Protein AF-A0A2G1WHQ2-F1 (afdb_monomer_lite)

InterPro domains:
  IPR000914 Solute-binding protein family 5 domain [PF00496] (2-91)

Secondary structure (DSSP, 8-state):
-----TTSTTTTSHHHHHHHHHT--HHHHHHHTSTT-S---SSTTTTSGGGS-GGG--TT-SS-SSS--SEETTEE-HHHHHHHHHHTT-EE-TTS-EEPPP-

Sequence (103 aa):
HVGYNTRRAPLSNPRFRAVLASLIDKRTLVDTAFSGYAEAAASPLAASPEWVPSDLQWEGRETDPLHPFVGASGGFDPETARDRLLEAGYRFDEEGRLLAPGT

Foldseek 3Di:
DDDFPLVDPPSVQVLVVLLVLQQDQQVCCCCPVVVVVDDRAQDPCLVPCVPPPPQQHPVVDRAGSSRGHCDPDPDHDVVVSVVSCVVSVWDADPVRHTDIPDD

pLDDT: mean 92.36, std 6.67, range [51.47, 97.56]

Structure (mmCIF, N/CA/C/O backbone):
data_AF-A0A2G1WHQ2-F1
#
_entry.id   AF-A0A2G1WHQ2-F1
#
loop_
_atom_site.group_PDB
_atom_site.id
_atom_site.type_symbol
_atom_site.label_atom_id
_atom_site.label_alt_id
_atom_site.label_comp_id
_atom_site.label_asym_id
_atom_site.label_entity_id
_atom_site.label_seq_id
_atom_site.pdbx_PDB_ins_code
_atom_site.Cartn_x
_atom_site.Cartn_y
_atom_site.Cartn_z
_atom_site.occupancy
_atom_site.B_iso_or_equiv
_atom_site.auth_seq_id
_atom_site.auth_comp_id
_atom_site.auth_asym_id
_atom_site.auth_atom_id
_atom_site.pdbx_PDB_model_num
ATOM 1 N N . HIS A 1 1 ? 8.679 -7.545 -1.048 1.00 83.12 1 HIS A N 1
ATOM 2 C CA . HIS A 1 1 ? 7.453 -7.767 -0.244 1.00 83.12 1 HIS A CA 1
ATOM 3 C C . HIS A 1 1 ? 7.736 -7.526 1.224 1.00 83.12 1 HIS A C 1
ATOM 5 O O . HIS A 1 1 ? 8.853 -7.789 1.651 1.00 83.12 1 HIS A O 1
ATOM 11 N N . VAL A 1 2 ? 6.750 -7.039 1.982 1.00 91.12 2 VAL A N 1
ATOM 12 C CA . VAL A 1 2 ? 6.871 -6.837 3.435 1.00 91.12 2 VAL A CA 1
ATOM 13 C C . VAL A 1 2 ? 6.183 -7.989 4.163 1.00 91.12 2 VAL A C 1
ATOM 15 O O . VAL A 1 2 ? 5.013 -8.276 3.918 1.00 91.12 2 VAL A O 1
ATOM 18 N N . GLY A 1 3 ? 6.914 -8.659 5.052 1.00 93.94 3 GLY A N 1
ATOM 19 C CA . GLY A 1 3 ? 6.352 -9.666 5.947 1.00 93.94 3 GLY A CA 1
ATOM 20 C C . GLY A 1 3 ? 5.722 -9.006 7.172 1.00 93.94 3 GLY A C 1
ATOM 21 O O . GLY A 1 3 ? 6.389 -8.260 7.884 1.00 93.94 3 GLY A O 1
ATOM 22 N N . TYR A 1 4 ? 4.450 -9.297 7.443 1.00 95.06 4 TYR A N 1
ATOM 23 C CA . TYR A 1 4 ? 3.738 -8.777 8.612 1.00 95.06 4 TYR A CA 1
ATOM 24 C C . TYR A 1 4 ? 3.540 -9.869 9.666 1.00 95.06 4 TYR A C 1
ATOM 26 O O . TYR A 1 4 ? 3.166 -10.996 9.340 1.00 95.06 4 TYR A O 1
ATOM 34 N N . ASN A 1 5 ? 3.711 -9.533 10.948 1.00 95.25 5 ASN A N 1
ATOM 35 C CA . ASN A 1 5 ? 3.345 -10.437 12.037 1.00 95.25 5 ASN A CA 1
ATOM 36 C C . ASN A 1 5 ? 1.824 -10.421 12.254 1.00 95.25 5 ASN A C 1
ATOM 38 O O . ASN A 1 5 ? 1.298 -9.624 13.027 1.00 95.25 5 ASN A O 1
ATOM 42 N N . THR A 1 6 ? 1.119 -11.336 11.594 1.00 95.94 6 THR A N 1
ATOM 43 C CA . THR A 1 6 ? -0.349 -11.444 11.627 1.00 95.94 6 THR A CA 1
ATOM 44 C C . THR A 1 6 ? -0.915 -11.915 12.970 1.00 95.94 6 THR A C 1
ATOM 46 O O . THR A 1 6 ? -2.129 -11.907 13.150 1.00 95.94 6 THR A O 1
ATOM 49 N N . ARG A 1 7 ? -0.065 -12.293 13.937 1.00 94.38 7 ARG A N 1
ATOM 50 C CA . ARG A 1 7 ? -0.483 -12.699 15.292 1.00 94.38 7 ARG A CA 1
ATOM 51 C C . ARG A 1 7 ? -0.701 -11.520 16.241 1.00 94.38 7 ARG A C 1
ATOM 53 O O . ARG A 1 7 ? -1.107 -11.739 17.377 1.00 94.38 7 ARG A O 1
ATOM 60 N N . ARG A 1 8 ? -0.391 -10.291 15.820 1.00 92.00 8 ARG A N 1
ATOM 61 C CA . ARG A 1 8 ? -0.483 -9.088 16.658 1.00 92.00 8 ARG A CA 1
ATOM 62 C C . ARG A 1 8 ? -1.380 -8.045 16.013 1.00 92.00 8 ARG A C 1
ATOM 64 O O . ARG A 1 8 ? -1.245 -7.769 14.824 1.00 92.00 8 ARG A O 1
ATOM 71 N N . ALA A 1 9 ? -2.272 -7.447 16.798 1.00 91.94 9 ALA A N 1
ATOM 72 C CA . ALA A 1 9 ? -2.965 -6.240 16.371 1.00 91.94 9 ALA A CA 1
ATOM 73 C C . ALA A 1 9 ? -1.952 -5.083 16.208 1.00 91.94 9 ALA A C 1
ATOM 75 O O . ALA A 1 9 ? -0.918 -5.084 16.879 1.00 91.94 9 ALA A O 1
ATOM 76 N N . PRO A 1 10 ? -2.197 -4.126 15.294 1.00 93.31 10 PRO A N 1
ATOM 77 C CA . PRO A 1 10 ? -3.268 -4.107 14.289 1.00 93.31 10 PRO A CA 1
ATOM 78 C C . PRO A 1 10 ? -2.977 -4.9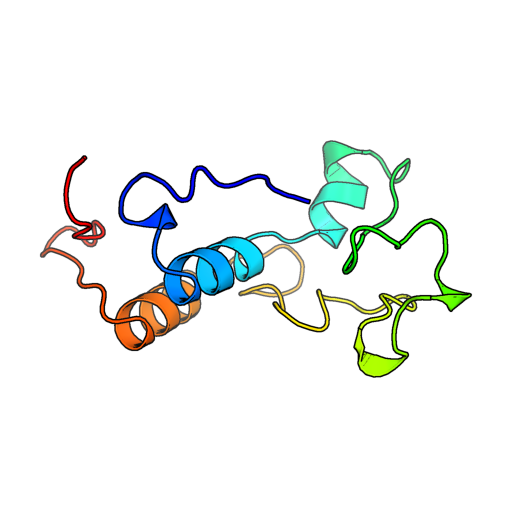59 13.036 1.00 93.31 10 PRO A C 1
ATOM 80 O O . PRO A 1 10 ? -3.838 -5.089 12.169 1.00 93.31 10 PRO A O 1
ATOM 83 N N . LEU A 1 11 ? -1.793 -5.571 12.933 1.00 94.81 11 LEU A N 1
ATOM 84 C CA . LEU A 1 11 ? -1.344 -6.321 11.752 1.00 94.81 11 LEU A CA 1
ATOM 85 C C . LEU A 1 11 ? -2.118 -7.623 11.490 1.00 94.81 11 LEU A C 1
ATOM 87 O O . LEU A 1 11 ? -2.029 -8.165 10.389 1.00 94.81 11 LEU A O 1
ATOM 91 N N . SER A 1 12 ? -2.896 -8.129 12.447 1.00 94.00 12 SER A N 1
ATOM 92 C CA . SER A 1 12 ? -3.830 -9.241 12.232 1.00 94.00 12 SER A CA 1
ATOM 93 C C . SER A 1 12 ? -4.936 -8.892 11.227 1.00 94.00 12 SER A C 1
ATOM 95 O O . SER A 1 12 ? -5.352 -9.757 10.453 1.00 94.00 12 SER A O 1
ATOM 97 N N . ASN A 1 13 ? -5.347 -7.621 11.144 1.00 94.94 13 ASN A N 1
ATOM 98 C CA . ASN A 1 13 ? -6.385 -7.161 10.225 1.00 94.94 13 ASN A CA 1
ATOM 99 C C . ASN A 1 13 ? -5.836 -6.998 8.788 1.00 94.94 13 ASN A C 1
ATOM 101 O O . ASN A 1 13 ? -4.957 -6.161 8.562 1.00 94.94 13 ASN A O 1
ATOM 105 N N . PRO A 1 14 ? -6.351 -7.739 7.786 1.00 96.06 14 PRO A N 1
ATOM 106 C CA . PRO A 1 14 ? -5.902 -7.603 6.400 1.00 96.06 14 PRO A CA 1
ATOM 107 C C . PRO A 1 14 ? -6.162 -6.217 5.801 1.00 96.06 14 PRO A C 1
ATOM 109 O O . PRO A 1 14 ? -5.348 -5.767 5.000 1.00 96.06 14 PRO A O 1
ATOM 112 N N . ARG A 1 15 ? -7.228 -5.509 6.207 1.00 96.06 15 ARG A N 1
ATOM 113 C CA . ARG A 1 15 ? -7.511 -4.151 5.710 1.00 96.06 15 ARG A CA 1
ATOM 114 C C . ARG A 1 15 ? -6.433 -3.166 6.145 1.00 96.06 15 ARG A C 1
ATOM 116 O O . ARG A 1 15 ? -5.956 -2.391 5.330 1.00 96.06 15 ARG A O 1
ATOM 123 N N . PHE A 1 16 ? -5.972 -3.269 7.390 1.00 96.44 16 PHE A N 1
ATOM 124 C CA . PHE A 1 16 ? -4.861 -2.454 7.881 1.00 96.44 16 PHE A CA 1
ATOM 125 C C . PHE A 1 16 ? -3.571 -2.715 7.101 1.00 96.44 16 PHE A C 1
ATOM 127 O O . PHE A 1 16 ? -2.893 -1.781 6.681 1.00 96.44 16 PHE A O 1
ATOM 134 N N . ARG A 1 17 ? -3.255 -3.992 6.846 1.00 96.50 17 ARG A N 1
ATOM 135 C CA . ARG A 1 17 ? -2.080 -4.356 6.041 1.00 96.50 17 ARG A CA 1
ATOM 136 C C . ARG A 1 17 ? -2.185 -3.864 4.598 1.00 96.50 17 ARG A C 1
ATOM 138 O O . ARG A 1 17 ? -1.169 -3.458 4.052 1.00 96.50 17 ARG A O 1
ATOM 145 N N . ALA A 1 18 ? -3.379 -3.869 4.004 1.00 96.38 18 ALA A N 1
ATOM 146 C CA . ALA A 1 18 ? -3.601 -3.315 2.670 1.00 96.38 18 ALA A CA 1
ATOM 147 C C . ALA A 1 18 ? -3.317 -1.806 2.634 1.00 96.38 18 ALA A C 1
ATOM 149 O O . ALA A 1 18 ? -2.647 -1.337 1.715 1.00 96.38 18 ALA A O 1
ATOM 150 N N . VAL A 1 19 ? -3.733 -1.059 3.668 1.00 97.12 19 VAL A N 1
ATOM 151 C CA . VAL A 1 19 ? -3.366 0.359 3.777 1.00 97.12 19 VAL A CA 1
ATOM 152 C C . VAL A 1 19 ? -1.853 0.513 3.893 1.00 97.12 19 VAL A C 1
ATOM 154 O O . VAL A 1 19 ? -1.279 1.236 3.088 1.00 97.12 19 VAL A O 1
ATOM 157 N N . LEU A 1 20 ? -1.186 -0.224 4.791 1.00 96.06 20 LEU A N 1
ATOM 158 C CA . LEU A 1 20 ? 0.279 -0.177 4.919 1.00 96.06 20 LEU A CA 1
ATOM 159 C C . LEU A 1 20 ? 1.009 -0.511 3.615 1.00 96.06 20 LEU A C 1
ATOM 161 O O . LEU A 1 20 ? 1.994 0.144 3.289 1.00 96.06 20 LEU A O 1
ATOM 165 N N . ALA A 1 21 ? 0.540 -1.514 2.871 1.00 96.00 21 ALA A N 1
ATOM 166 C CA . ALA A 1 21 ? 1.112 -1.879 1.580 1.00 96.00 21 ALA A CA 1
ATOM 167 C C . ALA A 1 21 ? 1.028 -0.716 0.578 1.00 96.00 21 ALA A C 1
ATOM 169 O O . ALA A 1 21 ? 1.969 -0.508 -0.183 1.00 96.00 21 ALA A O 1
ATOM 170 N N . SER A 1 22 ? -0.049 0.075 0.639 1.00 96.31 22 SER A N 1
ATOM 171 C CA . SER A 1 22 ? -0.233 1.270 -0.188 1.00 96.31 22 SER A CA 1
ATOM 172 C C . SER A 1 22 ? 0.569 2.496 0.262 1.00 96.31 22 SER A C 1
ATOM 174 O O . SER A 1 22 ? 0.617 3.481 -0.460 1.00 96.31 22 SER A O 1
ATOM 176 N N . LEU A 1 23 ? 1.239 2.468 1.418 1.00 95.75 23 LEU A N 1
ATOM 177 C CA . LEU A 1 23 ? 2.128 3.564 1.845 1.00 95.75 23 LEU A CA 1
ATOM 178 C C . LEU A 1 23 ? 3.559 3.403 1.308 1.00 95.75 23 LEU A C 1
ATOM 180 O O . LEU A 1 23 ? 4.432 4.204 1.625 1.00 95.75 23 LEU A O 1
ATOM 184 N N . ILE A 1 24 ? 3.824 2.346 0.536 1.00 93.88 24 ILE A N 1
ATOM 185 C CA . ILE A 1 24 ? 5.158 2.017 0.040 1.00 93.88 24 ILE A CA 1
ATOM 186 C C . ILE A 1 24 ? 5.250 2.396 -1.436 1.00 93.88 24 ILE A C 1
ATOM 188 O O . ILE A 1 24 ? 4.714 1.700 -2.299 1.00 93.88 24 ILE A O 1
ATOM 192 N N . ASP A 1 25 ? 5.993 3.460 -1.730 1.00 94.69 25 ASP A N 1
ATOM 193 C CA . ASP A 1 25 ? 6.361 3.804 -3.100 1.00 94.69 25 ASP A CA 1
ATOM 194 C C . ASP A 1 25 ? 7.499 2.891 -3.573 1.00 94.69 25 ASP A C 1
ATOM 196 O O . ASP A 1 25 ? 8.688 3.145 -3.357 1.00 94.69 25 ASP A O 1
ATOM 200 N N . LYS A 1 26 ? 7.121 1.772 -4.195 1.00 93.94 26 LYS A N 1
ATOM 201 C CA . LYS A 1 26 ? 8.084 0.775 -4.670 1.00 93.94 26 LYS A CA 1
ATOM 202 C C . LYS A 1 26 ? 8.999 1.321 -5.770 1.00 93.94 26 LYS A C 1
ATOM 204 O O . LYS A 1 26 ? 10.144 0.884 -5.821 1.00 93.94 26 LYS A O 1
ATOM 209 N N . ARG A 1 27 ? 8.543 2.260 -6.612 1.00 92.62 27 ARG A N 1
ATOM 210 C CA . ARG A 1 27 ? 9.395 2.856 -7.659 1.00 92.62 27 ARG A CA 1
ATOM 211 C C . ARG A 1 27 ? 10.429 3.777 -7.053 1.00 92.62 27 ARG A C 1
ATOM 213 O O . ARG A 1 27 ? 11.615 3.583 -7.293 1.00 92.62 27 ARG A O 1
ATOM 220 N N . THR A 1 28 ? 9.995 4.687 -6.184 1.00 93.69 28 THR A N 1
ATOM 221 C CA . THR A 1 28 ? 10.930 5.569 -5.483 1.00 93.69 28 THR A CA 1
ATOM 222 C C . THR A 1 28 ? 11.949 4.756 -4.687 1.00 93.69 28 THR A C 1
ATOM 224 O O . THR A 1 28 ? 13.125 5.106 -4.677 1.00 93.69 28 THR A O 1
ATOM 227 N N . LEU A 1 29 ? 11.560 3.632 -4.069 1.00 93.19 29 LEU A N 1
ATOM 228 C CA . LEU A 1 29 ? 12.517 2.739 -3.407 1.00 93.19 29 LEU A CA 1
ATOM 229 C C . LEU A 1 29 ? 13.541 2.132 -4.373 1.00 93.19 29 LEU A C 1
ATOM 231 O O . LEU A 1 29 ? 14.728 2.134 -4.049 1.00 93.19 29 LEU A O 1
ATOM 235 N N . VAL A 1 30 ? 13.108 1.621 -5.529 1.00 94.38 30 VAL A N 1
ATOM 236 C CA . VAL A 1 30 ? 14.016 1.091 -6.560 1.00 94.38 30 VAL A CA 1
ATOM 237 C C . VAL A 1 30 ? 15.044 2.150 -6.958 1.00 94.38 30 VAL A C 1
ATOM 239 O O . VAL A 1 30 ? 16.244 1.879 -6.924 1.00 94.38 30 VAL A O 1
ATOM 242 N N . ASP A 1 31 ? 14.592 3.367 -7.245 1.00 93.81 31 ASP A N 1
ATOM 243 C CA . ASP A 1 31 ? 15.463 4.431 -7.738 1.00 93.81 31 ASP A CA 1
ATOM 244 C C . ASP A 1 31 ? 16.399 4.964 -6.644 1.00 93.81 31 ASP A C 1
ATOM 246 O O . ASP A 1 31 ? 17.599 5.125 -6.864 1.00 93.81 31 ASP A O 1
ATOM 250 N N . THR A 1 32 ? 15.874 5.214 -5.442 1.00 94.81 32 THR A N 1
ATOM 251 C CA . THR A 1 32 ? 16.613 5.921 -4.383 1.00 94.81 32 THR A CA 1
ATOM 252 C C . THR A 1 32 ? 17.392 4.988 -3.463 1.00 94.81 32 THR A C 1
ATOM 254 O O . THR A 1 32 ? 18.565 5.236 -3.193 1.00 94.81 32 THR A O 1
ATOM 257 N N . ALA A 1 33 ? 16.771 3.906 -2.989 1.00 95.25 33 ALA A N 1
ATOM 258 C CA . ALA A 1 33 ? 17.378 3.003 -2.014 1.00 95.25 33 ALA A CA 1
ATOM 259 C C . ALA A 1 33 ? 18.203 1.898 -2.683 1.00 95.25 33 ALA A C 1
ATOM 261 O O . ALA A 1 33 ? 19.210 1.466 -2.127 1.00 95.25 33 ALA A O 1
ATOM 262 N N . PHE A 1 34 ? 17.790 1.457 -3.874 1.00 96.31 34 PHE A N 1
ATOM 263 C CA . PHE A 1 34 ? 18.494 0.423 -4.636 1.00 96.31 34 PHE A CA 1
ATOM 264 C C . PHE A 1 34 ? 19.305 0.978 -5.811 1.00 96.31 34 PHE A C 1
ATOM 266 O O . PHE A 1 34 ? 19.941 0.197 -6.512 1.00 96.31 34 PHE 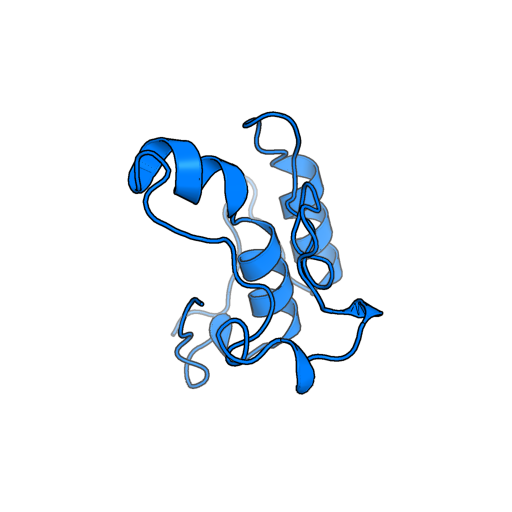A O 1
ATOM 273 N N . SER A 1 35 ? 19.314 2.299 -6.034 1.00 96.62 35 SER A N 1
ATOM 274 C CA . SER A 1 35 ? 20.046 2.940 -7.142 1.00 96.62 35 SER A CA 1
ATOM 275 C C . SER A 1 35 ? 19.725 2.326 -8.515 1.00 96.62 35 SER A C 1
ATOM 277 O O . SER A 1 35 ? 20.604 2.207 -9.366 1.00 96.62 35 SER A O 1
ATOM 279 N N . GLY A 1 36 ? 18.482 1.878 -8.708 1.00 95.44 36 GLY A N 1
ATOM 280 C CA . GLY A 1 36 ? 18.015 1.209 -9.923 1.00 95.44 36 GLY A CA 1
ATOM 281 C C . GLY A 1 36 ? 18.392 -0.274 -10.049 1.00 95.44 36 GLY A C 1
ATOM 282 O O . GLY A 1 36 ? 17.995 -0.911 -11.017 1.00 95.44 36 GLY A O 1
ATOM 283 N N . TYR A 1 37 ? 19.109 -0.868 -9.088 1.00 96.12 37 TYR A N 1
ATOM 284 C CA . TYR A 1 37 ? 19.517 -2.286 -9.119 1.00 96.12 37 TYR A CA 1
ATOM 285 C C . TYR A 1 37 ? 18.449 -3.254 -8.583 1.00 96.12 37 TYR A C 1
ATOM 287 O O . TYR A 1 37 ? 18.762 -4.363 -8.147 1.00 96.12 37 TYR A O 1
ATOM 295 N N . ALA A 1 38 ? 17.187 -2.839 -8.579 1.00 94.19 38 ALA A N 1
ATOM 296 C CA . ALA A 1 38 ? 16.065 -3.660 -8.151 1.00 94.19 38 ALA A CA 1
ATOM 297 C C . ALA A 1 38 ? 14.892 -3.500 -9.117 1.00 94.19 38 ALA A C 1
ATOM 299 O O . ALA A 1 38 ? 14.786 -2.508 -9.830 1.00 94.19 38 ALA A O 1
ATOM 300 N N . GLU A 1 39 ? 13.976 -4.462 -9.088 1.00 92.25 39 GLU A N 1
ATOM 301 C CA . GLU A 1 39 ? 12.706 -4.379 -9.802 1.00 92.25 39 GLU A CA 1
ATOM 302 C C . GLU A 1 39 ? 11.551 -4.343 -8.801 1.00 92.25 39 GLU A C 1
ATOM 304 O O . GLU A 1 39 ? 11.534 -5.063 -7.795 1.00 92.25 39 GLU A O 1
ATOM 309 N N . ALA A 1 40 ? 10.567 -3.487 -9.070 1.00 93.25 40 ALA A N 1
ATOM 310 C CA . ALA A 1 40 ? 9.362 -3.420 -8.263 1.00 93.25 40 ALA A CA 1
ATOM 311 C C . ALA A 1 40 ? 8.505 -4.679 -8.481 1.00 93.25 40 ALA A C 1
ATOM 313 O O . ALA A 1 40 ? 8.223 -5.082 -9.605 1.00 93.25 40 ALA A O 1
ATOM 314 N N . ALA A 1 41 ? 8.058 -5.293 -7.383 1.00 92.12 41 ALA A N 1
ATOM 315 C CA . ALA A 1 41 ? 7.302 -6.542 -7.415 1.00 92.12 41 ALA A CA 1
ATOM 316 C C . ALA A 1 41 ? 5.899 -6.377 -6.812 1.00 92.12 41 ALA A C 1
ATOM 318 O O . ALA A 1 41 ? 5.759 -6.032 -5.631 1.00 92.12 41 ALA A O 1
ATOM 319 N N . ALA A 1 42 ? 4.864 -6.699 -7.594 1.00 93.38 42 ALA A N 1
ATOM 320 C CA . ALA A 1 42 ? 3.468 -6.803 -7.144 1.00 93.38 42 ALA A CA 1
ATOM 321 C C . ALA A 1 42 ? 3.113 -8.205 -6.608 1.00 93.38 42 ALA A C 1
ATOM 323 O O . ALA A 1 42 ? 2.246 -8.352 -5.754 1.00 93.38 42 ALA A O 1
ATOM 324 N N . SER A 1 43 ? 3.843 -9.240 -7.040 1.00 92.81 43 SER A N 1
ATOM 325 C CA . SER A 1 43 ? 3.616 -10.643 -6.668 1.00 92.81 43 SER A CA 1
ATOM 326 C C . SER A 1 43 ? 4.891 -11.290 -6.119 1.00 92.81 43 SER A C 1
ATOM 328 O O . SER A 1 43 ? 5.990 -10.913 -6.536 1.00 92.81 43 SER A O 1
ATOM 330 N N . PRO A 1 44 ? 4.810 -12.254 -5.183 1.00 91.00 44 PRO A N 1
ATOM 331 C CA . PRO A 1 44 ? 5.953 -13.093 -4.811 1.00 91.00 44 PRO A CA 1
ATOM 332 C C . PRO A 1 44 ? 6.543 -13.867 -5.998 1.00 91.00 44 PRO A C 1
ATOM 334 O O . PRO A 1 44 ? 7.713 -14.227 -5.965 1.00 91.00 44 PRO A O 1
ATOM 337 N N . LEU A 1 45 ? 5.746 -14.079 -7.048 1.00 92.81 45 LEU A N 1
ATOM 338 C CA . LEU A 1 45 ? 6.146 -14.728 -8.296 1.00 92.81 45 LEU A CA 1
ATOM 339 C C . LEU A 1 45 ? 6.662 -13.726 -9.343 1.00 92.81 45 LEU A C 1
ATOM 341 O O . LEU A 1 45 ? 6.640 -14.024 -10.526 1.00 92.81 45 LEU A O 1
ATOM 345 N N . ALA A 1 46 ? 7.112 -12.530 -8.948 1.00 90.50 46 ALA A N 1
ATOM 346 C CA . ALA A 1 46 ? 7.583 -11.518 -9.903 1.00 90.50 46 ALA A CA 1
ATOM 347 C C . ALA A 1 46 ? 8.764 -11.989 -10.777 1.00 90.50 46 ALA A C 1
ATOM 349 O O . ALA A 1 46 ? 8.904 -11.519 -11.897 1.00 90.50 46 ALA A O 1
ATOM 350 N N . ALA A 1 47 ? 9.563 -12.949 -10.299 1.00 90.12 47 ALA A N 1
ATOM 351 C CA . ALA A 1 47 ? 10.632 -13.582 -11.078 1.00 90.12 47 ALA A CA 1
ATOM 352 C C . ALA A 1 47 ? 10.131 -14.651 -12.080 1.00 90.12 47 ALA A C 1
ATOM 354 O O . ALA A 1 47 ? 10.927 -15.199 -12.837 1.00 90.12 47 ALA A O 1
ATOM 355 N N . SER A 1 48 ? 8.833 -14.963 -12.067 1.00 93.50 48 SER A N 1
ATOM 356 C CA . SER A 1 48 ? 8.150 -15.906 -12.966 1.00 93.50 48 SER A CA 1
ATOM 357 C C . SER A 1 48 ? 6.817 -15.283 -13.423 1.00 93.50 48 SER A C 1
ATOM 359 O O . SER A 1 48 ? 5.739 -15.738 -13.014 1.00 93.50 48 SER A O 1
ATOM 361 N N . PRO A 1 49 ? 6.867 -14.170 -14.187 1.00 90.25 49 PRO A N 1
ATOM 362 C CA . PRO A 1 49 ? 5.696 -13.358 -14.533 1.00 90.25 49 PRO A CA 1
ATOM 363 C C . PRO A 1 49 ? 4.621 -14.127 -15.309 1.00 90.25 49 PRO A C 1
ATOM 365 O O . PRO A 1 49 ? 3.447 -13.777 -15.231 1.00 90.25 49 PRO A O 1
ATOM 368 N N . GLU A 1 50 ? 4.981 -15.214 -15.989 1.00 93.69 50 GLU A N 1
ATOM 369 C CA . GLU A 1 50 ? 4.059 -16.112 -16.682 1.00 93.69 50 GLU A CA 1
ATOM 370 C C . GLU A 1 50 ? 3.032 -16.783 -15.751 1.00 93.69 50 GLU A C 1
ATOM 372 O O . GLU A 1 50 ? 1.997 -17.260 -16.215 1.00 93.69 50 GLU A O 1
ATOM 377 N N . TRP A 1 51 ? 3.288 -16.811 -14.438 1.00 95.12 51 TRP A N 1
ATOM 378 C CA . TRP A 1 51 ? 2.352 -17.316 -13.424 1.00 95.12 51 TRP A CA 1
ATOM 379 C C . TRP A 1 51 ? 1.583 -16.202 -12.705 1.00 95.12 51 TRP A C 1
ATOM 381 O O . TRP A 1 51 ? 0.758 -16.481 -11.832 1.00 95.12 51 TRP A O 1
ATOM 391 N N . VAL A 1 52 ? 1.846 -14.938 -13.042 1.00 94.25 52 VAL A N 1
ATOM 392 C CA . VAL A 1 52 ? 1.158 -13.781 -12.467 1.00 94.25 52 VAL A CA 1
ATOM 393 C C . VAL A 1 52 ? -0.005 -13.392 -13.387 1.00 94.25 52 VAL A C 1
ATOM 395 O O . VAL A 1 52 ? 0.230 -13.115 -14.565 1.00 94.25 52 VAL A O 1
ATOM 398 N N . PRO A 1 53 ? -1.255 -13.331 -12.881 1.00 94.50 53 PRO A N 1
ATOM 399 C CA . PRO A 1 53 ? -2.385 -12.819 -13.655 1.00 94.50 53 PRO A CA 1
ATOM 400 C C . PRO A 1 53 ? -2.076 -11.436 -14.233 1.00 94.50 53 PRO A C 1
ATOM 402 O O . PRO A 1 53 ? -1.540 -10.596 -13.511 1.00 94.50 53 PRO A O 1
ATOM 405 N N . SER A 1 54 ? -2.440 -11.189 -15.495 1.00 91.56 54 SER A N 1
ATOM 406 C CA . SER A 1 54 ? -2.121 -9.949 -16.230 1.00 91.56 54 SER A CA 1
ATOM 407 C C . SER A 1 54 ? -2.459 -8.682 -15.445 1.00 91.56 54 SER A C 1
ATOM 409 O O . SER A 1 54 ? -1.658 -7.756 -15.358 1.00 91.56 54 SER A O 1
ATOM 411 N N . ASP A 1 55 ? -3.613 -8.671 -14.779 1.00 91.75 55 ASP A N 1
ATOM 412 C CA . ASP A 1 55 ? -4.097 -7.506 -14.034 1.00 91.75 55 ASP A CA 1
ATOM 413 C C . ASP A 1 55 ? -3.234 -7.169 -12.808 1.00 91.75 55 ASP A C 1
ATOM 415 O O . ASP A 1 55 ? -3.273 -6.041 -12.316 1.00 91.75 55 ASP A O 1
ATOM 419 N N . LEU A 1 56 ? -2.440 -8.134 -12.333 1.00 92.88 56 LEU A N 1
ATOM 420 C CA . LEU A 1 56 ? -1.537 -8.020 -11.186 1.00 92.88 56 LEU A CA 1
ATOM 421 C C . LEU A 1 56 ? -0.064 -7.889 -11.588 1.00 92.88 56 LEU A C 1
ATOM 423 O O . LEU A 1 56 ? 0.796 -7.788 -10.709 1.00 92.88 56 LEU A O 1
ATOM 427 N N . GLN A 1 57 ? 0.255 -7.914 -12.882 1.00 92.25 57 GLN A N 1
ATOM 428 C CA . GLN A 1 57 ? 1.627 -7.721 -13.333 1.00 92.25 57 GLN A CA 1
ATOM 429 C C . GLN A 1 57 ? 2.057 -6.261 -13.164 1.00 92.25 57 GLN A C 1
ATOM 431 O O . GLN A 1 57 ? 1.249 -5.333 -13.243 1.00 92.25 57 GLN A O 1
ATOM 436 N N . TRP A 1 58 ? 3.354 -6.060 -12.912 1.00 91.75 58 TRP A N 1
ATOM 437 C CA . TRP A 1 58 ? 3.897 -4.713 -12.764 1.00 91.75 58 TRP A CA 1
ATOM 438 C C . TRP A 1 58 ? 3.952 -3.977 -14.105 1.00 91.75 58 TRP A C 1
ATOM 440 O O . TRP A 1 58 ? 3.534 -2.833 -14.152 1.00 91.75 58 TRP A O 1
ATOM 450 N N . GLU A 1 59 ? 4.450 -4.610 -15.177 1.00 87.00 59 GLU A N 1
ATOM 451 C CA . GLU A 1 59 ? 4.461 -4.092 -16.567 1.00 87.00 59 GLU A CA 1
ATOM 452 C C . GLU A 1 59 ? 4.828 -2.598 -16.715 1.00 87.00 59 GLU A C 1
ATOM 454 O O . GLU A 1 59 ? 4.204 -1.852 -17.463 1.00 87.00 59 GLU A O 1
ATOM 459 N N . GLY A 1 60 ? 5.828 -2.124 -15.967 1.00 83.31 60 GLY A N 1
ATOM 460 C CA . GLY A 1 60 ? 6.249 -0.717 -16.010 1.00 83.31 60 GLY A CA 1
ATOM 461 C C . GLY A 1 60 ? 5.229 0.289 -15.456 1.00 83.31 60 GLY A C 1
ATOM 462 O O . GLY A 1 60 ? 5.394 1.488 -15.665 1.00 83.31 60 GLY A O 1
ATOM 463 N N . ARG A 1 61 ? 4.196 -0.162 -14.732 1.00 88.81 61 ARG A N 1
ATOM 464 C CA . ARG A 1 61 ? 3.225 0.704 -14.051 1.00 88.81 61 ARG A CA 1
ATOM 465 C C . ARG A 1 61 ? 3.921 1.661 -13.084 1.00 88.81 61 ARG A C 1
ATOM 467 O O . ARG A 1 61 ? 5.003 1.394 -12.556 1.00 88.81 61 ARG A O 1
ATOM 474 N N . GLU A 1 62 ? 3.267 2.791 -12.840 1.00 90.00 62 GLU A N 1
ATOM 475 C CA . GLU A 1 62 ? 3.748 3.807 -11.898 1.00 90.00 62 GLU A CA 1
ATOM 476 C C . GLU A 1 62 ? 3.569 3.376 -10.438 1.00 90.00 62 GLU A C 1
ATOM 478 O O . GLU A 1 62 ? 4.391 3.692 -9.584 1.00 90.00 62 GLU A O 1
ATOM 483 N N . THR A 1 63 ? 2.523 2.610 -10.136 1.00 93.38 63 THR A N 1
ATOM 484 C CA . THR A 1 63 ? 2.236 2.142 -8.778 1.00 93.38 63 THR A CA 1
ATOM 485 C C . THR A 1 63 ? 1.803 0.681 -8.772 1.00 93.38 63 THR A C 1
ATOM 487 O O . THR A 1 63 ? 1.493 0.099 -9.814 1.00 93.38 63 THR A O 1
ATOM 490 N N . ASP A 1 64 ? 1.810 0.075 -7.581 1.00 94.06 64 ASP A N 1
ATOM 491 C CA . ASP A 1 64 ? 1.353 -1.300 -7.402 1.00 94.06 64 ASP A CA 1
ATOM 492 C C . ASP A 1 64 ? -0.108 -1.455 -7.868 1.00 94.06 64 ASP A C 1
ATOM 494 O O . ASP A 1 64 ? -0.959 -0.667 -7.453 1.00 94.06 64 ASP A O 1
ATOM 498 N N . PRO A 1 65 ? -0.422 -2.457 -8.708 1.00 94.62 65 PRO A N 1
ATOM 499 C CA . PRO A 1 65 ? -1.751 -2.607 -9.292 1.00 94.62 65 PRO A CA 1
ATOM 500 C C . PRO A 1 65 ? -2.837 -2.980 -8.273 1.00 94.62 65 PRO A C 1
ATOM 502 O O . PRO A 1 65 ? -4.009 -2.690 -8.503 1.00 94.62 65 PRO A O 1
ATOM 505 N N . LEU A 1 66 ? -2.470 -3.618 -7.158 1.00 93.94 66 LEU A N 1
ATOM 506 C CA . LEU A 1 66 ? -3.402 -4.051 -6.117 1.00 93.94 66 LEU A CA 1
ATOM 507 C C . LEU A 1 66 ? -3.435 -3.078 -4.933 1.00 93.94 66 LEU A C 1
ATOM 509 O O . LEU A 1 66 ? -4.484 -2.862 -4.322 1.00 93.94 66 LEU A O 1
ATOM 513 N N . HIS A 1 67 ? -2.292 -2.478 -4.607 1.00 94.62 67 HIS A N 1
ATOM 514 C CA . HIS A 1 67 ? -2.148 -1.511 -3.522 1.00 94.62 67 HIS A CA 1
ATOM 515 C C . HIS A 1 67 ? -1.480 -0.215 -4.005 1.00 94.62 67 HIS A C 1
ATOM 517 O O . HIS A 1 67 ? -0.363 0.080 -3.569 1.00 94.62 67 HIS A O 1
ATOM 523 N N . PRO A 1 68 ? -2.146 0.576 -4.873 1.00 94.75 68 PRO A N 1
ATOM 524 C CA . PRO A 1 68 ? -1.564 1.790 -5.437 1.00 94.75 68 PRO A CA 1
ATOM 525 C C . PRO A 1 68 ? -1.048 2.736 -4.355 1.00 94.75 68 PRO A C 1
ATOM 527 O O . PRO A 1 68 ? -1.755 2.980 -3.366 1.00 94.75 68 PRO A O 1
ATOM 530 N N . PHE A 1 69 ? 0.162 3.266 -4.567 1.00 96.19 69 PHE A N 1
ATOM 531 C CA . PHE A 1 69 ? 0.825 4.162 -3.625 1.00 96.19 69 PHE A CA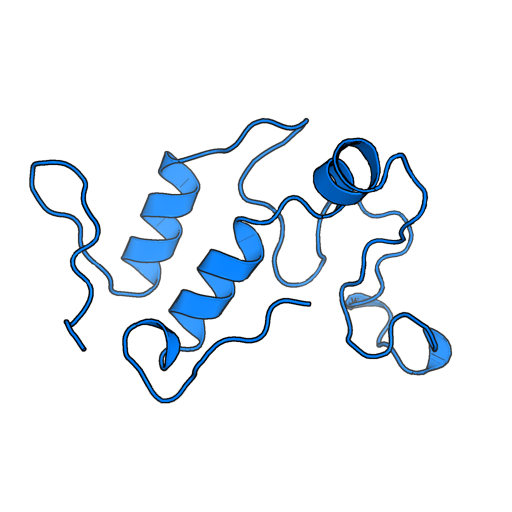 1
ATOM 532 C C . PHE A 1 69 ? -0.063 5.368 -3.295 1.00 96.19 69 PHE A C 1
ATOM 534 O O . PHE A 1 69 ? -0.675 5.968 -4.178 1.00 96.19 69 PHE A O 1
ATOM 541 N N . VAL A 1 70 ? -0.147 5.704 -2.009 1.00 96.56 70 VAL A N 1
ATOM 542 C CA . VAL A 1 70 ? -0.858 6.881 -1.512 1.00 96.56 70 VAL A CA 1
ATOM 543 C C . VAL A 1 70 ? 0.030 8.108 -1.680 1.00 96.56 70 VAL A C 1
ATOM 545 O O . VAL A 1 70 ? 0.755 8.518 -0.771 1.00 96.56 70 VAL A O 1
ATOM 548 N N . GLY A 1 71 ? -0.017 8.666 -2.881 1.00 93.19 71 GLY A N 1
ATOM 549 C CA . GLY A 1 71 ? 0.794 9.804 -3.270 1.00 93.19 71 GLY A CA 1
ATOM 550 C C . GLY A 1 71 ? 1.121 9.778 -4.756 1.00 93.19 71 GLY A C 1
ATOM 551 O O . GLY A 1 71 ? 0.621 8.943 -5.510 1.00 93.19 71 GLY A O 1
ATOM 552 N N . ALA A 1 72 ? 1.970 10.707 -5.177 1.00 87.19 72 ALA A N 1
ATOM 553 C CA . ALA A 1 72 ? 2.447 10.798 -6.550 1.00 87.19 72 ALA A CA 1
ATOM 554 C C . ALA A 1 72 ? 3.806 11.495 -6.592 1.00 87.19 72 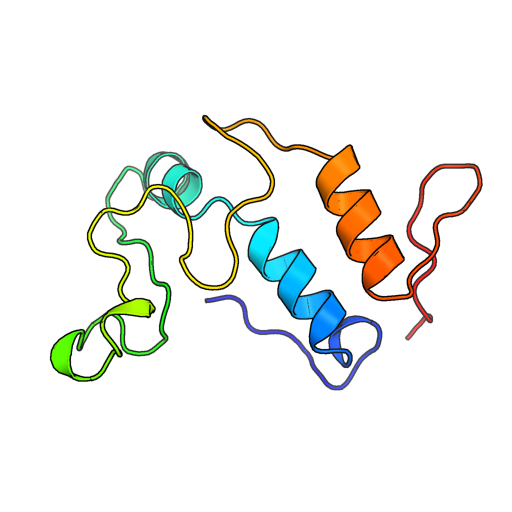ALA A C 1
ATOM 556 O O . ALA A 1 72 ? 4.096 12.355 -5.759 1.00 87.19 72 ALA A O 1
ATOM 557 N N . SER A 1 73 ? 4.620 11.153 -7.591 1.00 79.31 73 SER A N 1
ATOM 558 C CA . SER A 1 73 ? 5.874 11.857 -7.898 1.00 79.31 73 SER A CA 1
ATOM 559 C C . SER A 1 73 ? 6.827 11.989 -6.696 1.00 79.31 73 SER A C 1
ATOM 561 O O . SER A 1 73 ? 7.422 13.044 -6.487 1.00 79.31 73 SER A O 1
ATOM 563 N N . GLY A 1 74 ? 6.934 10.942 -5.870 1.00 74.19 74 GLY A N 1
ATOM 564 C CA . GLY A 1 74 ? 7.762 10.928 -4.656 1.00 74.19 74 GLY A CA 1
ATOM 565 C C . GLY A 1 74 ? 7.176 11.684 -3.453 1.00 74.19 74 GLY A C 1
ATOM 566 O O . GLY A 1 74 ? 7.786 11.699 -2.385 1.00 74.19 74 GLY A O 1
ATOM 567 N N . GLY A 1 75 ? 5.999 12.299 -3.595 1.00 89.81 75 GLY A N 1
ATOM 568 C CA . GLY A 1 75 ? 5.250 12.919 -2.505 1.00 89.81 75 GLY A CA 1
ATOM 569 C C . GLY A 1 75 ? 4.286 11.935 -1.845 1.00 89.81 75 GLY A C 1
ATOM 570 O O . GLY A 1 75 ? 3.576 11.207 -2.535 1.00 89.81 75 GLY A O 1
ATOM 571 N N . PHE A 1 76 ? 4.242 11.940 -0.513 1.00 93.50 76 PHE A N 1
ATOM 572 C CA . PHE A 1 76 ? 3.288 11.174 0.290 1.00 93.50 76 PHE A CA 1
ATOM 573 C C . PHE A 1 76 ? 2.038 12.012 0.594 1.00 93.50 76 PHE A C 1
ATOM 575 O O . PHE A 1 76 ? 2.170 13.177 0.966 1.00 93.50 76 PHE A O 1
ATOM 582 N N . ASP A 1 77 ? 0.848 11.418 0.470 1.00 96.38 77 ASP A N 1
ATOM 583 C CA . ASP A 1 77 ? -0.427 12.058 0.824 1.00 96.38 77 ASP A CA 1
ATOM 584 C C . ASP A 1 77 ? -0.941 11.550 2.192 1.00 96.38 77 ASP A C 1
ATOM 586 O O . ASP A 1 77 ? -1.577 10.490 2.273 1.00 96.38 77 ASP A O 1
ATOM 590 N N . PRO A 1 78 ? -0.664 12.272 3.296 1.00 94.44 78 PRO A N 1
ATOM 591 C CA . PRO A 1 78 ? -1.052 11.834 4.632 1.00 94.44 78 PRO A CA 1
ATOM 592 C C . PRO A 1 78 ? -2.568 11.833 4.855 1.00 94.44 78 PRO A C 1
ATOM 594 O O . PRO A 1 78 ? -3.048 11.001 5.626 1.00 94.44 78 PRO A O 1
ATOM 597 N N . GLU A 1 79 ? -3.324 12.709 4.188 1.00 95.38 79 GLU A N 1
ATOM 598 C CA . GLU A 1 79 ? -4.777 12.799 4.369 1.00 95.38 79 GLU A CA 1
ATOM 599 C C . GLU A 1 79 ? -5.463 11.586 3.738 1.00 95.38 79 GLU A C 1
ATOM 601 O O . GLU A 1 79 ? -6.195 10.870 4.420 1.00 95.38 79 GLU A O 1
ATOM 606 N N . THR A 1 80 ? -5.112 11.239 2.494 1.00 96.75 80 THR A N 1
ATOM 607 C CA . THR A 1 80 ? -5.634 10.017 1.856 1.00 96.75 80 THR A CA 1
ATOM 608 C C . THR A 1 80 ? -5.248 8.758 2.644 1.00 96.75 80 THR A C 1
ATOM 610 O O . THR A 1 80 ? -6.036 7.813 2.759 1.00 96.75 80 THR A O 1
ATOM 613 N N . ALA A 1 81 ? -4.042 8.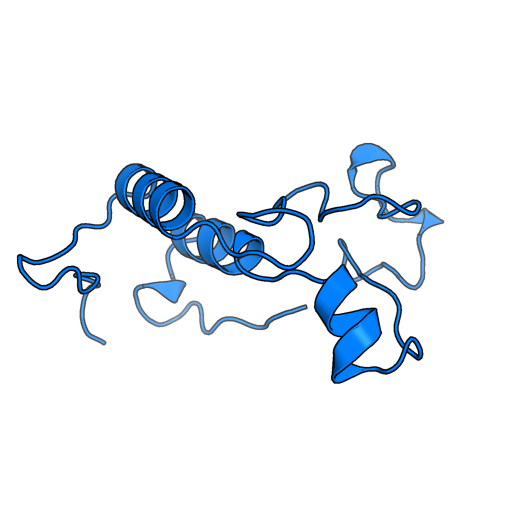710 3.220 1.00 96.44 81 ALA A N 1
ATOM 614 C CA . ALA A 1 81 ? -3.622 7.581 4.051 1.00 96.44 81 ALA A CA 1
ATOM 615 C C . ALA A 1 81 ? -4.473 7.472 5.325 1.00 96.44 81 ALA A C 1
ATOM 617 O O . ALA A 1 81 ? -4.853 6.370 5.737 1.00 96.44 81 ALA A O 1
ATOM 618 N N . ARG A 1 82 ? -4.789 8.619 5.933 1.00 96.25 82 ARG A N 1
ATOM 619 C CA . ARG A 1 82 ? -5.645 8.719 7.112 1.00 96.25 82 ARG A CA 1
ATOM 620 C C . ARG A 1 82 ? -7.070 8.273 6.801 1.00 96.25 82 ARG A C 1
ATOM 622 O O . ARG A 1 82 ? -7.600 7.444 7.539 1.00 96.25 82 ARG A O 1
ATOM 629 N N . ASP A 1 83 ? -7.639 8.730 5.692 1.00 97.25 83 ASP A N 1
ATOM 630 C CA . ASP A 1 83 ? -8.981 8.349 5.246 1.00 97.25 83 ASP A CA 1
ATOM 631 C C . ASP A 1 83 ? -9.094 6.838 5.025 1.00 97.25 83 ASP A C 1
ATOM 633 O O . ASP A 1 83 ? -9.995 6.196 5.565 1.00 97.25 83 ASP A O 1
ATOM 637 N N . ARG A 1 84 ? -8.109 6.219 4.364 1.00 97.56 84 ARG A N 1
ATOM 638 C CA . ARG A 1 84 ? -8.063 4.754 4.194 1.00 97.56 84 ARG A CA 1
ATOM 639 C C . ARG A 1 84 ? -8.004 3.999 5.527 1.00 97.56 84 ARG A C 1
ATOM 641 O O . ARG A 1 84 ? -8.568 2.910 5.654 1.00 97.56 84 ARG A O 1
ATOM 648 N N . LEU A 1 85 ? -7.319 4.543 6.536 1.00 96.81 85 LEU A N 1
ATOM 649 C CA . LEU A 1 85 ? -7.291 3.960 7.883 1.00 96.81 85 LEU A CA 1
ATOM 650 C C . LEU A 1 85 ? -8.642 4.110 8.597 1.00 96.81 85 LEU A C 1
ATOM 652 O O . LEU A 1 85 ? -9.083 3.158 9.248 1.00 96.81 85 LEU A O 1
ATOM 656 N N . LEU A 1 86 ? -9.318 5.252 8.446 1.00 96.44 86 LEU A N 1
ATOM 657 C CA . LEU A 1 86 ? -10.674 5.466 8.963 1.00 96.44 86 LEU A CA 1
ATOM 658 C C . LEU A 1 86 ? -11.671 4.490 8.320 1.00 96.44 86 LEU A C 1
ATOM 660 O O . LEU A 1 86 ? -12.414 3.812 9.031 1.00 96.44 86 LEU A O 1
ATOM 664 N N . GLU A 1 87 ? -11.628 4.330 6.996 1.00 96.56 87 GLU A N 1
ATOM 665 C CA . GLU A 1 87 ? -12.431 3.349 6.249 1.00 96.56 87 GLU A CA 1
ATOM 666 C C . GLU A 1 87 ? -12.146 1.900 6.679 1.00 96.56 87 GLU A C 1
ATOM 668 O O . GLU A 1 87 ? -13.040 1.049 6.691 1.00 96.56 87 GLU A O 1
ATOM 673 N N . ALA A 1 88 ? -10.908 1.607 7.086 1.00 94.81 88 ALA A N 1
ATOM 674 C CA . ALA A 1 88 ? -10.525 0.314 7.645 1.00 94.81 88 ALA A CA 1
ATOM 675 C C . ALA A 1 88 ? -10.975 0.110 9.108 1.00 94.81 88 ALA A C 1
ATOM 677 O O . ALA A 1 88 ? -10.735 -0.964 9.670 1.00 94.81 88 ALA A O 1
ATOM 678 N N . GLY A 1 89 ? -11.653 1.096 9.707 1.00 94.12 89 GLY A N 1
ATOM 679 C CA . GLY A 1 89 ? -12.250 1.036 11.041 1.00 94.12 89 GLY A CA 1
ATOM 680 C C . GLY A 1 89 ? -11.354 1.549 12.169 1.00 94.12 89 GLY A C 1
ATOM 681 O O . GLY A 1 89 ? -11.663 1.319 13.341 1.00 94.12 89 GLY A O 1
ATOM 682 N N . TYR A 1 90 ? -10.246 2.215 11.844 1.00 95.00 90 TYR A N 1
ATOM 683 C CA . TYR A 1 90 ? -9.355 2.803 12.838 1.00 95.00 90 TYR A CA 1
ATOM 684 C C . TYR A 1 90 ? -9.780 4.224 13.195 1.00 95.00 90 TYR A C 1
ATOM 686 O O . TYR A 1 90 ? -10.622 4.834 12.542 1.00 95.00 90 TYR A O 1
ATOM 694 N N . ARG A 1 91 ? -9.214 4.747 14.280 1.00 94.81 91 ARG A N 1
ATOM 695 C CA . ARG A 1 91 ? -9.462 6.109 14.755 1.00 94.81 91 ARG A CA 1
ATOM 696 C C . ARG A 1 91 ? -8.142 6.785 15.058 1.00 94.81 91 ARG A C 1
ATOM 698 O O . ARG A 1 91 ? -7.125 6.116 15.214 1.00 94.81 91 ARG A O 1
ATOM 705 N N . PHE A 1 92 ? -8.188 8.098 15.176 1.00 95.19 92 PHE A N 1
ATOM 706 C CA . PHE A 1 92 ? -7.062 8.911 15.599 1.00 95.19 92 PHE A CA 1
ATOM 707 C C . PHE A 1 92 ? -7.465 9.694 16.845 1.00 95.19 92 PHE A C 1
ATOM 709 O O . PHE A 1 92 ? -8.649 9.998 17.007 1.00 95.19 92 PHE A O 1
ATOM 716 N N . ASP A 1 93 ? -6.508 9.979 17.721 1.00 94.56 93 ASP A N 1
ATOM 717 C CA . ASP A 1 93 ? -6.719 10.907 18.832 1.00 94.56 93 ASP A CA 1
ATOM 718 C C . ASP A 1 93 ? -6.613 12.374 18.388 1.00 94.56 93 ASP A C 1
ATOM 720 O O . ASP A 1 93 ? -6.443 12.678 17.202 1.00 94.56 93 ASP A O 1
ATOM 724 N N . GLU A 1 94 ? -6.761 13.285 19.351 1.00 94.00 94 GLU A N 1
ATOM 725 C CA . GLU A 1 94 ? -6.719 14.735 19.137 1.00 94.00 94 GLU A CA 1
ATOM 726 C C . GLU A 1 94 ? -5.347 15.206 18.631 1.00 94.00 94 GLU A C 1
ATOM 728 O O . GLU A 1 94 ? -5.270 16.165 17.866 1.00 94.00 94 GLU A O 1
ATOM 733 N N . GLU A 1 95 ? -4.272 14.483 18.963 1.00 93.94 95 GLU A N 1
ATOM 734 C CA . GLU A 1 95 ? -2.922 14.730 18.449 1.00 93.94 95 GLU A CA 1
ATOM 735 C C . GLU A 1 95 ? -2.658 14.069 17.083 1.00 93.94 95 GLU A C 1
ATOM 737 O O . GLU A 1 95 ? -1.536 14.118 16.575 1.00 93.94 95 GLU A O 1
ATOM 742 N N . GLY A 1 96 ? -3.664 13.434 16.475 1.00 91.69 96 GLY A N 1
ATOM 743 C CA . GLY A 1 96 ? -3.544 12.784 15.171 1.00 91.69 96 GLY A CA 1
ATOM 744 C C . GLY A 1 96 ? -2.798 11.448 15.203 1.00 91.69 96 GLY A C 1
ATOM 745 O O . GLY A 1 96 ? -2.371 10.958 14.157 1.00 91.69 96 GLY A O 1
ATOM 746 N N . ARG A 1 97 ? -2.640 10.820 16.372 1.00 92.00 97 ARG A N 1
ATOM 747 C CA . ARG A 1 97 ? -2.002 9.505 16.513 1.00 92.00 97 ARG A CA 1
ATOM 748 C C . ARG A 1 97 ? -3.035 8.405 16.324 1.00 92.00 97 ARG A C 1
ATOM 750 O O . ARG A 1 97 ? -4.155 8.481 16.824 1.00 92.00 97 ARG A O 1
ATOM 757 N N . LEU A 1 98 ? -2.650 7.357 15.602 1.00 92.62 98 LEU A N 1
ATOM 758 C CA . LEU A 1 98 ? -3.508 6.205 15.348 1.00 92.62 98 LEU A CA 1
ATOM 759 C C . LEU A 1 98 ? -3.822 5.4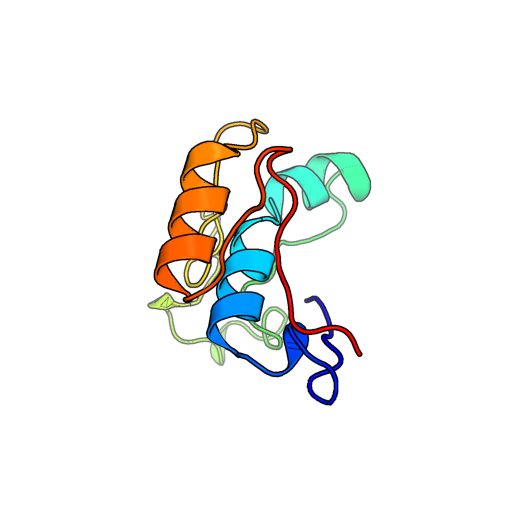57 16.653 1.00 92.62 98 LEU A C 1
ATOM 761 O O . LEU A 1 98 ? -2.926 4.938 17.319 1.00 92.62 98 LEU A O 1
ATOM 765 N N . LEU A 1 99 ? -5.108 5.311 16.957 1.00 91.31 99 LEU A N 1
ATOM 766 C CA . LEU A 1 99 ? -5.618 4.470 18.031 1.00 91.31 99 LEU A CA 1
ATOM 767 C C . LEU A 1 99 ? -5.743 3.030 17.525 1.00 91.31 99 LEU A C 1
ATOM 769 O O . LEU A 1 99 ? -6.777 2.613 16.998 1.00 91.31 99 LEU A O 1
ATOM 773 N N . ALA A 1 100 ? -4.661 2.266 17.655 1.00 79.12 100 ALA A N 1
ATOM 774 C CA . ALA A 1 100 ? -4.650 0.834 17.385 1.00 79.12 100 ALA A CA 1
ATOM 775 C C . ALA A 1 100 ? -4.754 0.041 18.701 1.00 79.12 100 ALA A C 1
ATOM 777 O O . ALA A 1 100 ? -4.170 0.465 19.700 1.00 79.12 100 ALA A O 1
ATOM 778 N N . PRO A 1 101 ? -5.454 -1.113 18.730 1.00 68.38 101 PRO A N 1
ATOM 779 C CA . PRO A 1 101 ? -5.455 -1.983 19.901 1.00 68.38 101 PRO A CA 1
ATOM 780 C C . PRO A 1 101 ? -4.014 -2.338 20.279 1.00 68.38 101 PRO A C 1
ATOM 782 O O . PRO A 1 101 ? -3.273 -2.864 19.443 1.00 68.38 101 PRO A O 1
ATOM 785 N N . GLY A 1 102 ? -3.622 -2.010 21.512 1.00 64.31 102 GLY A N 1
ATOM 786 C CA . GLY A 1 102 ? -2.306 -2.342 22.048 1.00 64.31 102 GLY A CA 1
ATOM 787 C C . GLY A 1 102 ? -2.100 -3.856 22.085 1.00 64.31 102 GLY A C 1
ATOM 788 O O . GLY A 1 102 ? -3.036 -4.608 22.356 1.00 64.31 102 GLY A O 1
ATOM 789 N N . THR A 1 103 ? -0.883 -4.284 21.756 1.00 51.47 103 THR A N 1
ATOM 790 C CA . THR A 1 103 ? -0.410 -5.667 21.919 1.00 51.47 103 THR A CA 1
ATOM 791 C C . THR A 1 103 ? -0.400 -6.112 23.365 1.00 51.47 103 THR A C 1
ATOM 793 O O . THR A 1 103 ? 0.005 -5.275 24.203 1.00 51.47 103 THR A O 1
#

Radius of gyration: 15.19 Å; chains: 1; bounding box: 32×32×39 Å

Organism: NCBI:txid1383844